Protein AF-A0A812SAY1-F1 (afdb_monomer)

Secondary structure (DSSP, 8-state):
-PPPPHHHHHHHHSEE---EEEEETTEEEEEPPPSSSPPEE--HHHHHHHHHHHHHHPPPPTT------TT-EEEEEETTTTEEEEEE-TTSS--EEEEEE-S-EEE---TT-HHHHHHHHHSPTTPPPSEEE---------S---S---------

Nearest PDB structures (foldseek):
  7t3c-assembly1_E  TM=3.956E-01  e=4.748E+00  Homo sapiens
  1lw2-assembly1_B  TM=2.867E-01  e=3.055E+00  Human immunodeficiency virus 1
  7z2e-assembly1_B  TM=2.197E-01  e=2.693E+00  Human immunodeficiency virus type 1 BH10
  6wph-assembly1_B  TM=2.561E-01  e=5.736E+00  HIV-1 M:B_HXB2R

InterPro domains:
  IPR002938 FAD-binding domain [PF01494] (59-140)
  IPR036188 FAD/NAD(P)-binding domain superfamily [G3DSA:3.50.50.60] (1-150)
  IPR036188 FAD/NAD(P)-binding domain superfamily [SSF51905] (8-120)

Sequence (156 aa):
MEVPPLREEMAAAGVMAEGFTLHLNGVPLSLPPPEGEPVVLLDRGRIVSSLRDRLASMEFAEGTNVRIDFGTKVKSVDVVHRTVTVLRGVGSTHQEEELIEYDLLIGSDGVRSRVREAMNSQLPPGQTAKAAWFACHVGSSFLPTKSGIEVHSLIN

Mean predicted aligned error: 12.01 Å

Foldseek 3Di:
DDDDDLVVVQQVQWDWDQWDWDQDPNDTDTGGDDPDDIDTHGDPVVSVVVVVVCVVPDDDDPPDDDDDQPQKDFPAAALPQQKTWIWHNNVHPDIDIDIDHDPAAEFPPAPPTRLVVNCVPVDDPPDDGSYYYDHPCPDPDDDDDDDDDDDDDDDD

Radius of gyration: 20.82 Å; Cα contacts (8 Å, |Δi|>4): 166; chains: 1; bounding box: 55×46×46 Å

Organism: NCBI:txid1628268

pLDDT: mean 75.02, std 20.8, range [24.88, 96.44]

Structure (mmCIF, N/CA/C/O backbone):
data_AF-A0A812SAY1-F1
#
_entry.id   AF-A0A812SAY1-F1
#
loop_
_atom_site.group_PDB
_atom_site.id
_atom_site.type_symbol
_atom_site.label_atom_id
_atom_site.label_alt_id
_atom_site.label_comp_id
_atom_site.label_asym_id
_atom_site.label_entity_id
_atom_site.label_seq_id
_atom_site.pdbx_PDB_ins_code
_atom_site.Cartn_x
_atom_site.Cartn_y
_atom_site.Cartn_z
_atom_site.occupancy
_atom_site.B_iso_or_equiv
_atom_site.auth_seq_id
_atom_site.auth_comp_id
_atom_site.auth_asym_id
_atom_site.auth_atom_id
_atom_site.pdbx_PDB_model_num
ATOM 1 N N . MET A 1 1 ? -15.187 10.800 -22.582 1.00 42.09 1 MET A N 1
ATOM 2 C CA . MET A 1 1 ? -13.984 10.031 -22.965 1.00 42.09 1 MET A CA 1
ATOM 3 C C . MET A 1 1 ? -13.996 8.772 -22.132 1.00 42.09 1 MET A C 1
ATOM 5 O O . MET A 1 1 ? -14.169 8.882 -20.927 1.00 42.09 1 MET A O 1
ATOM 9 N N . GLU A 1 2 ? -13.916 7.610 -22.766 1.00 48.00 2 GLU A N 1
ATOM 10 C CA . GLU A 1 2 ? -13.878 6.322 -22.071 1.00 48.00 2 GLU A CA 1
ATOM 11 C C . GLU A 1 2 ? -12.510 6.180 -21.390 1.00 48.00 2 GLU A C 1
ATOM 13 O O . GLU A 1 2 ? -11.482 6.421 -22.024 1.00 48.00 2 GLU A O 1
ATOM 18 N N . VAL A 1 3 ? -12.482 5.890 -20.086 1.00 55.56 3 VAL A N 1
ATOM 19 C CA . VAL A 1 3 ? -11.218 5.692 -19.364 1.00 55.56 3 VAL A CA 1
ATOM 20 C C . VAL A 1 3 ? -10.713 4.296 -19.722 1.00 55.56 3 VAL A C 1
ATOM 22 O O . VAL A 1 3 ? -11.409 3.328 -19.398 1.00 55.56 3 VAL A O 1
ATOM 25 N N . PRO A 1 4 ? -9.538 4.150 -20.362 1.00 62.19 4 PRO A N 1
ATOM 26 C CA . PRO A 1 4 ? -9.047 2.838 -20.751 1.00 62.19 4 PRO A CA 1
ATOM 27 C C . PRO A 1 4 ? -8.938 1.904 -19.532 1.00 62.19 4 PRO A C 1
ATOM 29 O O . PRO A 1 4 ? -8.671 2.353 -18.401 1.00 62.19 4 PRO A O 1
ATOM 32 N N . PRO A 1 5 ? -9.160 0.591 -19.712 1.00 75.12 5 PRO A N 1
ATOM 33 C CA . PRO A 1 5 ? -8.905 -0.400 -18.678 1.00 75.12 5 PRO A CA 1
ATOM 34 C C . PRO A 1 5 ? -7.501 -0.221 -18.088 1.00 75.12 5 PRO A C 1
ATOM 36 O O . PRO A 1 5 ? -6.534 -0.007 -18.815 1.00 75.12 5 PRO A O 1
ATOM 39 N N . LEU A 1 6 ? -7.370 -0.330 -16.761 1.00 71.31 6 LEU A N 1
ATOM 40 C CA . LEU A 1 6 ? -6.098 -0.096 -16.059 1.00 71.31 6 LEU A CA 1
ATOM 41 C C . LEU A 1 6 ? -4.948 -0.941 -16.632 1.00 71.31 6 LEU A C 1
ATOM 43 O O . LEU A 1 6 ? -3.816 -0.478 -16.705 1.00 71.31 6 LEU A O 1
ATOM 47 N N . ARG A 1 7 ? -5.241 -2.168 -17.080 1.00 72.69 7 ARG A N 1
ATOM 48 C CA . ARG A 1 7 ? -4.258 -3.051 -17.724 1.00 72.69 7 ARG A CA 1
ATOM 49 C C . ARG A 1 7 ? -3.649 -2.418 -18.978 1.00 72.69 7 ARG A C 1
ATOM 51 O O . ARG A 1 7 ? -2.443 -2.516 -19.166 1.00 72.69 7 ARG A O 1
ATOM 58 N N . GLU A 1 8 ? -4.463 -1.778 -19.811 1.00 77.25 8 GLU A N 1
ATOM 59 C CA . GLU A 1 8 ? -4.027 -1.161 -21.069 1.00 77.25 8 GLU A CA 1
ATOM 60 C C . GLU A 1 8 ? -3.249 0.129 -20.814 1.00 77.25 8 GLU A C 1
ATOM 62 O O . GLU A 1 8 ? -2.197 0.341 -21.409 1.00 77.25 8 GLU A O 1
ATOM 67 N N . GLU A 1 9 ? -3.716 0.945 -19.867 1.00 74.94 9 GLU A N 1
ATOM 68 C CA . GLU A 1 9 ? -3.012 2.149 -19.416 1.00 74.94 9 GLU A CA 1
ATOM 69 C C . GLU A 1 9 ? -1.612 1.805 -18.885 1.00 74.94 9 GLU A C 1
ATOM 71 O O . GLU A 1 9 ? -0.619 2.431 -19.261 1.00 74.94 9 GLU A O 1
ATOM 76 N N . MET A 1 10 ? -1.518 0.769 -18.046 1.00 75.38 10 MET A N 1
ATOM 77 C CA . MET A 1 10 ? -0.242 0.315 -17.501 1.00 75.38 10 MET A CA 1
ATOM 78 C C . MET A 1 10 ? 0.645 -0.287 -18.590 1.00 75.38 10 MET A C 1
ATOM 80 O O . MET A 1 10 ? 1.818 0.064 -18.658 1.00 75.38 10 MET A O 1
ATOM 84 N N . ALA A 1 11 ? 0.108 -1.128 -19.478 1.00 77.44 11 ALA 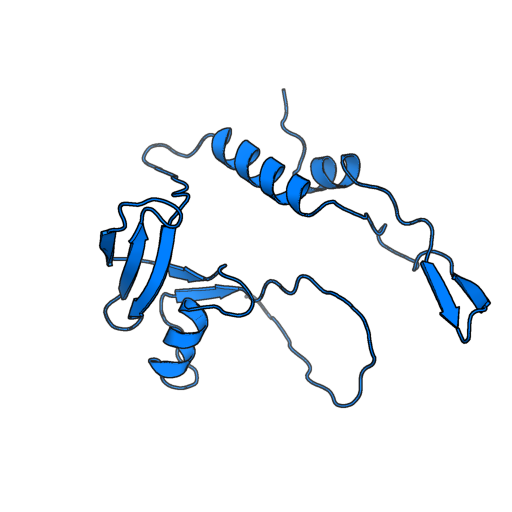A N 1
ATOM 85 C CA . ALA A 1 11 ? 0.877 -1.690 -20.588 1.00 77.44 11 ALA A CA 1
ATOM 86 C C . ALA A 1 11 ? 1.454 -0.597 -21.508 1.00 77.44 11 ALA A C 1
ATOM 88 O O . ALA A 1 11 ? 2.623 -0.672 -21.879 1.00 77.44 11 ALA A O 1
ATOM 89 N N . ALA A 1 12 ? 0.675 0.446 -21.816 1.00 78.75 12 ALA A N 1
ATOM 90 C CA . ALA A 1 12 ? 1.110 1.569 -22.646 1.00 78.75 12 ALA A CA 1
ATOM 91 C C . ALA A 1 12 ? 2.180 2.450 -21.976 1.00 78.75 12 ALA A C 1
ATOM 93 O O . ALA A 1 12 ? 2.999 3.060 -22.661 1.00 78.75 12 ALA A O 1
ATOM 94 N N . ALA A 1 13 ? 2.183 2.533 -20.643 1.00 78.44 13 ALA A N 1
ATOM 95 C CA . ALA A 1 13 ? 3.150 3.329 -19.887 1.00 78.44 13 ALA A CA 1
ATOM 96 C C . ALA A 1 13 ? 4.506 2.626 -19.670 1.00 78.44 13 ALA A C 1
ATOM 98 O O . ALA A 1 13 ? 5.454 3.267 -19.196 1.00 78.44 13 ALA A O 1
ATOM 99 N N . GLY A 1 14 ? 4.583 1.323 -19.957 1.00 83.00 14 GLY A N 1
ATOM 100 C CA . GLY A 1 14 ? 5.757 0.489 -19.723 1.00 83.00 14 GLY A CA 1
ATOM 101 C C . GLY A 1 14 ? 6.654 0.280 -20.935 1.00 83.00 14 GLY A C 1
ATOM 102 O O . GLY A 1 14 ? 6.397 0.764 -22.033 1.00 83.00 14 GLY A O 1
ATOM 103 N N . VAL A 1 15 ? 7.736 -0.464 -20.709 1.00 82.06 15 VAL A N 1
ATOM 104 C CA . VAL A 1 15 ? 8.666 -0.903 -21.755 1.00 82.06 15 VAL A CA 1
ATOM 105 C C . VAL A 1 15 ? 8.542 -2.410 -21.906 1.00 82.06 15 VAL A C 1
ATOM 107 O O . VAL A 1 15 ? 8.684 -3.150 -20.935 1.00 82.06 15 VAL A O 1
ATOM 110 N N . MET A 1 16 ? 8.284 -2.869 -23.124 1.00 82.88 16 MET A N 1
ATOM 111 C CA . MET A 1 16 ? 8.234 -4.294 -23.435 1.00 82.88 16 MET A CA 1
ATOM 112 C C . MET A 1 16 ? 9.614 -4.923 -23.230 1.00 82.88 16 MET A C 1
ATOM 114 O O . MET A 1 16 ? 10.606 -4.445 -23.778 1.00 82.88 16 MET A O 1
ATOM 118 N N . ALA A 1 17 ? 9.690 -5.991 -22.441 1.00 81.75 17 ALA A N 1
ATOM 119 C CA . ALA A 1 17 ? 10.899 -6.791 -22.330 1.00 81.75 17 ALA A CA 1
ATOM 120 C C . ALA A 1 17 ? 10.970 -7.748 -23.525 1.00 81.75 17 ALA A C 1
ATOM 122 O O . ALA A 1 17 ? 10.247 -8.739 -23.596 1.00 81.75 17 ALA A O 1
ATOM 123 N N . GLU A 1 18 ? 11.863 -7.445 -24.461 1.00 80.62 18 GLU A N 1
ATOM 124 C CA . GLU A 1 18 ? 12.080 -8.233 -25.682 1.00 80.62 18 GLU A CA 1
ATOM 125 C C . GLU A 1 18 ? 13.005 -9.442 -25.464 1.00 80.62 18 GLU A C 1
ATOM 127 O O . GLU A 1 18 ? 13.342 -10.149 -26.407 1.00 80.62 18 GLU A O 1
ATOM 132 N N . GLY A 1 19 ? 13.443 -9.681 -24.227 1.00 80.69 19 GLY A N 1
ATOM 133 C CA . GLY A 1 19 ? 14.355 -10.757 -23.866 1.00 80.69 19 GLY A CA 1
ATOM 134 C C . GLY A 1 19 ? 15.035 -10.504 -22.526 1.00 80.69 19 GLY A C 1
ATOM 135 O O . GLY A 1 19 ? 14.802 -9.492 -21.862 1.00 80.69 19 GLY A O 1
ATOM 136 N N . PHE A 1 20 ? 15.895 -11.435 -22.126 1.00 82.12 20 PHE A N 1
ATOM 137 C CA . PHE A 1 20 ? 16.651 -11.368 -20.878 1.00 82.12 20 PHE A CA 1
ATOM 138 C C . PHE A 1 20 ? 18.134 -11.555 -21.167 1.00 82.12 20 PHE A C 1
ATOM 140 O O . PHE A 1 20 ? 18.508 -12.431 -21.939 1.00 82.12 20 PHE A O 1
ATOM 147 N N . THR A 1 21 ? 18.992 -10.783 -20.505 1.00 86.50 21 THR A N 1
ATOM 148 C CA . THR A 1 21 ? 20.440 -11.014 -20.548 1.00 86.50 21 THR A CA 1
ATOM 149 C C . THR A 1 21 ? 20.877 -11.661 -19.245 1.00 86.50 21 THR A C 1
ATOM 151 O O . THR A 1 21 ? 20.808 -11.057 -18.175 1.00 86.50 21 THR A O 1
ATOM 154 N N . LEU A 1 22 ? 21.340 -12.902 -19.337 1.00 85.06 22 LEU A N 1
ATOM 155 C CA . LEU A 1 22 ? 21.920 -13.642 -18.229 1.00 85.06 22 LEU A CA 1
ATOM 156 C C . LEU A 1 22 ? 23.438 -13.425 -18.230 1.00 85.06 22 LEU A C 1
ATOM 158 O O . LEU A 1 22 ? 24.112 -13.756 -19.200 1.00 85.06 22 LEU A O 1
ATOM 162 N N . HIS A 1 23 ? 23.995 -12.893 -17.146 1.00 86.31 23 HIS A N 1
ATOM 163 C CA . HIS A 1 23 ? 25.446 -12.763 -16.997 1.00 86.31 23 HIS A CA 1
ATOM 164 C C . HIS A 1 23 ? 26.007 -13.996 -16.275 1.00 86.31 23 HIS A C 1
ATOM 166 O O . HIS A 1 23 ? 25.846 -14.133 -15.064 1.00 86.31 23 HIS A O 1
ATOM 172 N N . LEU A 1 24 ? 26.678 -14.890 -17.008 1.00 84.62 24 LEU A N 1
ATOM 173 C CA . LEU A 1 24 ? 27.329 -16.088 -16.465 1.00 84.62 24 LEU A CA 1
ATOM 174 C C . LEU A 1 24 ? 28.844 -15.932 -16.539 1.00 84.62 24 LEU A C 1
ATOM 176 O O . LEU A 1 24 ? 29.407 -15.862 -17.626 1.00 84.62 24 LEU A O 1
ATOM 180 N N . ASN A 1 25 ? 29.518 -15.878 -15.386 1.00 87.88 25 ASN A N 1
ATOM 181 C CA . ASN A 1 25 ? 30.978 -15.716 -15.307 1.00 87.88 25 ASN A CA 1
ATOM 182 C C . ASN A 1 25 ? 31.511 -14.531 -16.143 1.00 87.88 25 ASN A C 1
ATOM 184 O O . ASN A 1 25 ? 32.567 -14.6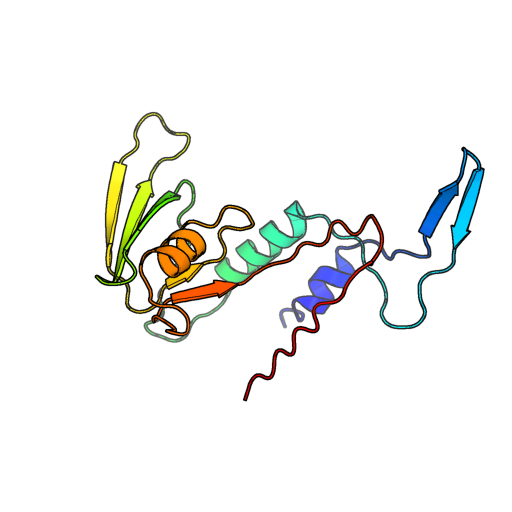20 -16.762 1.00 87.88 25 ASN A O 1
ATOM 188 N N . GLY A 1 26 ? 30.757 -13.427 -16.200 1.00 87.06 26 GLY A N 1
ATOM 189 C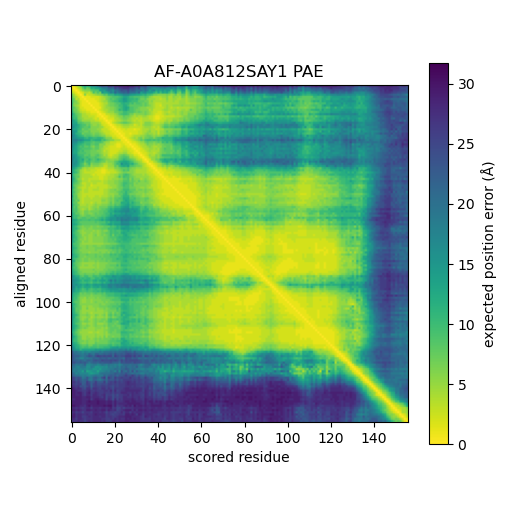 CA . GLY A 1 26 ? 31.107 -12.240 -16.991 1.00 87.06 26 GLY A CA 1
ATOM 190 C C . GLY A 1 26 ? 30.749 -12.318 -18.480 1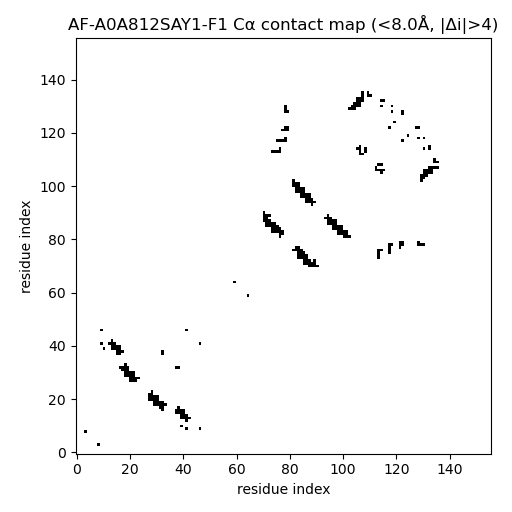.00 87.06 26 GLY A C 1
ATOM 191 O O . GLY A 1 26 ? 30.874 -11.314 -19.175 1.00 87.06 26 GLY A O 1
ATOM 192 N N . VAL A 1 27 ? 30.251 -13.457 -18.968 1.00 87.69 27 VAL A N 1
ATOM 193 C CA . VAL A 1 27 ? 29.776 -13.618 -20.347 1.00 87.69 27 VAL A CA 1
ATOM 194 C C . VAL A 1 27 ? 28.270 -13.332 -20.405 1.00 87.69 27 VAL A C 1
ATOM 196 O O . VAL A 1 27 ? 27.506 -13.990 -19.690 1.00 87.69 27 VAL A O 1
ATOM 199 N N . PRO A 1 28 ? 27.815 -12.361 -21.218 1.00 91.19 28 PRO A N 1
ATOM 200 C CA . PRO A 1 28 ? 26.392 -12.123 -21.425 1.00 91.19 28 PRO A CA 1
ATOM 201 C C . PRO A 1 28 ? 25.804 -13.182 -22.368 1.00 91.19 28 PRO A C 1
ATOM 203 O O . PRO A 1 28 ? 26.295 -13.382 -23.478 1.00 91.19 28 PRO A O 1
ATOM 206 N N . LEU A 1 29 ? 24.732 -13.839 -21.935 1.00 89.19 29 LEU A N 1
ATOM 207 C CA . LEU A 1 29 ? 23.902 -14.730 -22.741 1.00 89.19 29 LEU A CA 1
ATOM 208 C C . LEU A 1 29 ? 22.515 -14.103 -22.892 1.00 89.19 29 LEU A C 1
ATOM 210 O O . LEU A 1 29 ? 21.778 -13.986 -21.913 1.00 89.19 29 LEU A O 1
ATOM 214 N N . SER A 1 30 ? 22.158 -13.706 -24.110 1.00 88.25 30 SER A N 1
ATOM 215 C CA . SER A 1 30 ? 20.824 -13.190 -24.418 1.00 88.25 30 SER A CA 1
ATOM 216 C C . SER A 1 30 ? 19.851 -14.339 -24.663 1.00 88.25 30 SER A C 1
ATOM 218 O O . SER A 1 30 ? 20.110 -15.225 -25.476 1.00 88.25 30 SER A O 1
ATOM 220 N N . LEU A 1 31 ? 18.730 -14.311 -23.955 1.00 83.44 31 LEU A N 1
ATOM 221 C CA . LEU A 1 31 ? 17.624 -15.248 -24.070 1.00 83.44 31 LEU A CA 1
ATOM 222 C C . LEU A 1 31 ? 16.409 -14.517 -24.656 1.00 83.44 31 LEU A C 1
ATOM 224 O O . LEU A 1 31 ? 16.168 -13.363 -24.283 1.00 83.44 31 LEU A O 1
ATOM 228 N N . PRO A 1 32 ? 15.640 -15.166 -25.547 1.00 81.00 32 PRO A N 1
ATOM 229 C CA . PRO A 1 32 ? 14.382 -14.612 -26.033 1.00 81.00 32 PRO A CA 1
ATOM 230 C C . PRO A 1 32 ? 13.388 -14.429 -24.872 1.00 81.00 32 PRO A C 1
ATOM 232 O O . PRO A 1 32 ? 13.575 -15.009 -23.794 1.00 81.00 32 PRO A O 1
ATOM 235 N N . PRO A 1 33 ? 12.328 -13.629 -25.062 1.00 76.31 33 PRO A N 1
ATOM 236 C CA . PRO A 1 33 ? 11.284 -13.526 -24.059 1.00 76.31 33 PRO A CA 1
ATOM 237 C C . PRO A 1 33 ? 10.579 -14.891 -23.943 1.00 76.31 33 PRO A C 1
ATOM 239 O O . PRO A 1 33 ? 10.496 -15.619 -24.937 1.00 76.31 33 PRO A O 1
ATOM 242 N N . PRO A 1 34 ? 10.106 -15.281 -22.746 1.00 72.56 34 PRO A N 1
ATOM 243 C CA . PRO A 1 34 ? 9.359 -16.518 -22.577 1.00 72.56 34 PRO A CA 1
ATOM 244 C C . PRO A 1 34 ? 8.119 -16.501 -23.475 1.00 72.56 34 PRO A C 1
ATOM 246 O O . PRO A 1 34 ? 7.479 -15.463 -23.644 1.00 72.56 34 PRO A O 1
ATOM 249 N N . GLU A 1 35 ? 7.787 -17.654 -24.056 1.00 76.69 35 GLU A N 1
ATOM 250 C CA . GLU A 1 35 ? 6.562 -17.807 -24.840 1.00 76.69 35 GLU A CA 1
ATOM 251 C C . GLU A 1 35 ? 5.335 -17.557 -23.950 1.00 76.69 35 GLU A C 1
ATOM 253 O O . GLU A 1 35 ? 5.252 -18.079 -22.836 1.00 76.69 35 GLU A O 1
ATOM 258 N N . GLY A 1 36 ? 4.375 -16.766 -24.438 1.00 75.25 36 GLY A N 1
ATOM 259 C CA . GLY A 1 36 ? 3.141 -16.458 -23.714 1.00 75.25 36 GLY A CA 1
ATOM 260 C C . GLY A 1 36 ? 2.866 -14.962 -23.604 1.00 75.25 36 GLY A C 1
ATOM 261 O O . GLY A 1 36 ? 2.960 -14.232 -24.591 1.00 75.25 36 GLY A O 1
ATOM 262 N N . GLU A 1 37 ? 2.453 -14.517 -22.414 1.00 68.44 37 GLU A N 1
ATOM 263 C CA . GLU A 1 37 ? 2.088 -13.118 -22.195 1.00 68.44 37 GLU A CA 1
ATOM 264 C C . GLU A 1 37 ? 3.319 -12.194 -22.220 1.00 68.44 37 GLU A C 1
ATOM 266 O O . GLU A 1 37 ? 4.362 -12.523 -21.647 1.00 68.44 37 GLU A O 1
ATOM 271 N N . PRO A 1 38 ? 3.202 -11.010 -22.844 1.00 71.44 38 PRO A N 1
ATOM 272 C CA . PRO A 1 38 ? 4.285 -10.046 -22.890 1.00 71.44 38 PRO A CA 1
ATOM 273 C C . PRO A 1 38 ? 4.695 -9.573 -21.494 1.00 71.44 38 PRO A C 1
ATOM 275 O O . PRO A 1 38 ? 3.866 -9.146 -20.689 1.00 71.44 38 PRO A O 1
ATOM 278 N N . VAL A 1 39 ? 6.002 -9.584 -21.233 1.00 79.38 39 VAL A N 1
ATOM 279 C CA . VAL A 1 39 ? 6.569 -9.023 -20.006 1.00 79.38 39 VAL A CA 1
ATOM 280 C C . VAL A 1 39 ? 6.751 -7.522 -20.199 1.00 79.38 39 VAL A C 1
ATOM 282 O O . VAL A 1 39 ? 7.490 -7.087 -21.079 1.00 79.38 39 VAL A O 1
ATOM 285 N N . VAL A 1 40 ? 6.088 -6.724 -19.364 1.00 82.69 40 VAL A N 1
ATOM 286 C CA . VAL A 1 40 ? 6.194 -5.261 -19.382 1.00 82.69 40 VAL A CA 1
ATOM 287 C C . VAL A 1 40 ? 6.970 -4.799 -18.156 1.00 82.69 40 VAL A C 1
ATOM 289 O O . VAL A 1 40 ? 6.596 -5.083 -17.018 1.00 82.69 40 VAL A O 1
ATOM 292 N N . LEU A 1 41 ? 8.052 -4.062 -18.387 1.00 82.69 41 LEU A N 1
ATOM 293 C CA . LEU A 1 41 ? 8.801 -3.373 -17.348 1.00 82.69 41 LEU A CA 1
ATOM 294 C C . LEU A 1 41 ? 8.098 -2.058 -17.022 1.00 82.69 41 LEU A C 1
ATOM 296 O O . LEU A 1 41 ? 7.913 -1.200 -17.887 1.00 82.69 41 LEU A O 1
ATOM 300 N N . LEU A 1 42 ? 7.719 -1.902 -15.757 1.00 84.19 42 LEU A N 1
ATOM 301 C CA . LEU A 1 42 ? 6.999 -0.735 -15.265 1.00 84.19 42 LEU A CA 1
ATOM 302 C C . LEU A 1 42 ? 7.745 -0.095 -14.103 1.00 84.19 42 LEU A C 1
ATOM 304 O O . LEU A 1 42 ? 8.228 -0.778 -13.199 1.00 84.19 42 LEU A O 1
ATOM 308 N N . ASP A 1 43 ? 7.782 1.235 -14.103 1.00 84.62 43 ASP A N 1
ATOM 309 C CA . ASP A 1 43 ? 8.249 1.984 -12.947 1.00 84.62 43 ASP A CA 1
ATOM 310 C C . ASP A 1 43 ? 7.213 1.917 -11.817 1.00 84.62 43 ASP A C 1
ATOM 312 O O . ASP A 1 43 ? 6.031 2.231 -11.994 1.00 84.62 43 ASP A O 1
ATOM 316 N N . ARG A 1 44 ? 7.669 1.536 -10.621 1.00 83.31 44 ARG A N 1
ATOM 317 C CA . ARG A 1 44 ? 6.800 1.408 -9.447 1.00 83.31 44 ARG A CA 1
ATOM 318 C C . ARG A 1 44 ? 6.181 2.747 -9.050 1.00 83.31 44 ARG A C 1
ATOM 320 O O . ARG A 1 44 ? 5.035 2.767 -8.607 1.00 83.31 44 ARG A O 1
ATOM 327 N N . GLY A 1 45 ? 6.926 3.846 -9.180 1.00 82.31 45 GLY A N 1
ATOM 328 C CA . GLY A 1 45 ? 6.429 5.188 -8.882 1.00 82.31 45 GLY A CA 1
ATOM 329 C C . GLY A 1 45 ? 5.247 5.553 -9.774 1.00 82.31 45 GLY A C 1
ATOM 330 O O . GLY A 1 45 ? 4.209 5.969 -9.262 1.00 82.31 45 GLY A O 1
ATOM 331 N N . ARG A 1 46 ? 5.375 5.294 -11.080 1.00 79.50 46 ARG A N 1
ATOM 332 C CA . ARG A 1 46 ? 4.315 5.505 -12.074 1.00 79.50 46 ARG A CA 1
ATOM 333 C C . ARG A 1 46 ? 3.064 4.679 -11.803 1.00 79.50 46 ARG A C 1
ATOM 335 O O . ARG A 1 46 ? 1.973 5.239 -11.823 1.00 79.50 46 ARG A O 1
ATOM 342 N N . ILE A 1 47 ? 3.204 3.385 -11.494 1.00 82.38 47 ILE A N 1
ATOM 343 C CA . ILE A 1 47 ? 2.044 2.541 -11.147 1.00 82.38 47 ILE A CA 1
ATOM 344 C C . ILE A 1 47 ? 1.283 3.156 -9.966 1.00 82.38 47 ILE A C 1
ATOM 346 O O . ILE A 1 47 ? 0.064 3.302 -10.008 1.00 82.38 47 ILE A O 1
ATOM 350 N N . VAL A 1 48 ? 2.004 3.545 -8.911 1.00 84.00 48 VAL A N 1
ATOM 351 C CA . VAL A 1 48 ? 1.391 4.103 -7.700 1.00 84.00 48 VAL A CA 1
ATOM 352 C C . VAL A 1 48 ? 0.720 5.450 -7.978 1.00 84.00 48 VAL A C 1
ATOM 354 O O . VAL A 1 48 ? -0.390 5.671 -7.494 1.00 84.00 48 V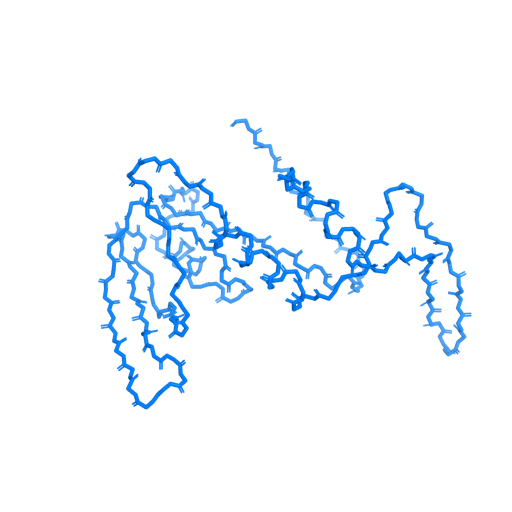AL A O 1
ATOM 357 N N . SER A 1 49 ? 1.347 6.340 -8.755 1.00 81.88 49 SER A N 1
ATOM 358 C CA . SER A 1 49 ? 0.731 7.623 -9.111 1.00 81.88 49 SER A CA 1
ATOM 359 C C . SER A 1 49 ? -0.518 7.440 -9.969 1.00 81.88 49 SER A C 1
ATOM 361 O O . SER A 1 49 ? -1.541 8.030 -9.642 1.00 81.88 49 SER A O 1
ATOM 363 N N . SER A 1 50 ? -0.483 6.572 -10.986 1.00 81.88 50 SER A N 1
ATOM 364 C CA . SER A 1 50 ? -1.651 6.311 -11.839 1.00 81.88 50 SER A CA 1
ATOM 365 C C . SER A 1 50 ? -2.816 5.721 -11.049 1.00 81.88 50 SER A C 1
ATOM 367 O O . SER A 1 50 ? -3.947 6.178 -11.184 1.00 81.88 50 SER A O 1
ATOM 369 N N . LEU A 1 51 ? -2.554 4.758 -10.159 1.00 83.31 51 LEU A N 1
ATOM 370 C CA . LEU A 1 51 ? -3.586 4.199 -9.280 1.00 83.31 51 LEU A CA 1
ATOM 371 C C . LEU A 1 51 ? -4.216 5.264 -8.373 1.00 83.31 51 LEU A C 1
ATOM 373 O O . LEU A 1 51 ? -5.434 5.286 -8.201 1.00 83.31 51 LEU A O 1
ATOM 377 N N . ARG A 1 52 ? -3.397 6.157 -7.805 1.00 83.25 52 ARG A N 1
ATOM 378 C CA . ARG A 1 52 ? -3.873 7.267 -6.971 1.00 83.25 52 ARG A CA 1
ATOM 379 C C . ARG A 1 52 ? -4.741 8.234 -7.773 1.00 83.25 52 ARG A C 1
ATOM 381 O O . ARG A 1 52 ? -5.820 8.597 -7.314 1.00 83.25 52 ARG A O 1
ATOM 388 N N . ASP A 1 53 ? -4.272 8.651 -8.943 1.00 83.25 53 ASP A N 1
ATOM 389 C CA . ASP A 1 53 ? -4.958 9.639 -9.780 1.00 83.25 53 ASP A CA 1
ATOM 390 C C . ASP A 1 53 ? -6.277 9.066 -10.325 1.00 83.25 53 ASP A C 1
ATOM 392 O O . ASP A 1 53 ? -7.294 9.761 -10.396 1.00 83.25 53 ASP A O 1
ATOM 396 N N . ARG A 1 54 ? -6.304 7.758 -10.603 1.00 81.62 54 ARG A N 1
ATOM 397 C CA . ARG A 1 54 ? -7.529 7.035 -10.939 1.00 81.62 54 ARG A CA 1
ATOM 398 C C . ARG A 1 54 ? -8.507 7.000 -9.771 1.00 81.62 54 ARG A C 1
ATOM 400 O O . ARG A 1 54 ? -9.665 7.339 -9.966 1.00 81.62 54 ARG A O 1
ATOM 407 N N . LEU A 1 55 ? -8.060 6.680 -8.554 1.00 83.56 55 LEU A N 1
ATOM 408 C CA . LEU A 1 55 ? -8.949 6.709 -7.385 1.00 83.56 55 LEU A CA 1
ATOM 409 C C . LEU A 1 55 ? -9.536 8.108 -7.146 1.00 83.56 55 LEU A C 1
ATOM 411 O O . LEU A 1 55 ? -10.704 8.228 -6.798 1.00 83.56 55 LEU A O 1
ATOM 415 N N . ALA A 1 56 ? -8.742 9.159 -7.366 1.00 81.44 56 ALA A N 1
ATOM 416 C CA . ALA A 1 56 ? -9.186 10.543 -7.218 1.00 81.44 56 ALA A CA 1
ATOM 417 C C . ALA A 1 56 ? -10.193 10.991 -8.295 1.00 81.44 56 ALA A C 1
ATOM 419 O O . ALA A 1 56 ? -10.928 11.948 -8.070 1.00 81.44 56 ALA A O 1
ATOM 420 N N . SER A 1 57 ? -10.218 10.327 -9.453 1.00 80.88 57 SER A N 1
ATOM 421 C CA . SER A 1 57 ? -11.111 10.645 -10.579 1.00 80.88 57 SER A CA 1
ATOM 422 C C . SER A 1 57 ? -12.297 9.688 -10.717 1.00 80.88 57 SER A C 1
ATOM 424 O O . SER A 1 57 ? -13.135 9.884 -11.595 1.00 80.88 57 SER A O 1
ATOM 426 N N . MET A 1 58 ? -12.388 8.661 -9.869 1.00 82.31 58 MET A N 1
ATOM 427 C CA . MET A 1 58 ? -13.503 7.720 -9.881 1.00 82.31 58 MET A CA 1
ATOM 428 C C . MET A 1 58 ? -14.779 8.360 -9.331 1.00 82.31 58 MET A C 1
ATOM 430 O O . MET A 1 58 ? -14.780 8.974 -8.266 1.00 82.31 58 MET A O 1
ATOM 434 N N . GLU A 1 59 ? -15.885 8.143 -10.039 1.00 84.31 59 GLU A N 1
ATOM 435 C CA . GLU A 1 59 ? -17.220 8.396 -9.509 1.00 84.31 59 GLU A CA 1
ATOM 436 C C . GLU A 1 59 ? -17.629 7.224 -8.614 1.00 84.31 59 GLU A C 1
ATOM 438 O O . GLU A 1 59 ? -17.625 6.063 -9.034 1.00 84.31 59 GLU A O 1
ATOM 443 N N . PHE A 1 60 ? -17.957 7.526 -7.361 1.00 82.81 60 PHE A N 1
ATOM 444 C CA . PHE A 1 60 ? -18.439 6.538 -6.405 1.00 82.81 60 PHE A CA 1
ATOM 445 C C . PHE A 1 60 ? -19.964 6.590 -6.305 1.00 82.81 60 PHE A C 1
ATOM 447 O O . PHE A 1 60 ? -20.582 7.625 -6.553 1.00 82.81 60 PHE A O 1
ATOM 454 N N . ALA A 1 61 ? -20.573 5.465 -5.923 1.00 87.50 61 ALA A N 1
ATOM 455 C CA . ALA A 1 61 ? -22.008 5.405 -5.671 1.00 87.50 61 ALA A CA 1
ATOM 456 C C . ALA A 1 61 ? -22.422 6.411 -4.583 1.00 87.50 61 ALA A C 1
ATOM 458 O O . ALA A 1 61 ? -21.652 6.692 -3.660 1.00 87.50 61 ALA A O 1
ATOM 459 N N . GLU A 1 62 ? -23.650 6.923 -4.667 1.00 88.25 62 GLU A N 1
ATOM 460 C CA . GLU A 1 62 ? -24.179 7.882 -3.694 1.00 88.25 62 GLU A CA 1
ATOM 461 C C . GLU A 1 62 ? -24.033 7.357 -2.253 1.00 88.25 62 GLU A C 1
ATOM 463 O O . GLU A 1 62 ? -24.278 6.185 -1.968 1.00 88.25 62 GLU A O 1
ATOM 468 N N . GLY A 1 63 ? -23.568 8.221 -1.346 1.00 85.94 63 GLY A N 1
ATOM 469 C CA . GLY A 1 63 ? -23.272 7.860 0.045 1.00 85.94 63 GLY A CA 1
ATOM 470 C C . GLY A 1 63 ? -21.907 7.194 0.273 1.00 85.94 63 GLY A C 1
ATOM 471 O O . GLY A 1 63 ? -21.534 6.961 1.422 1.00 85.94 63 GLY A O 1
ATOM 472 N N . THR A 1 64 ? -21.128 6.929 -0.778 1.00 83.31 64 THR A N 1
ATOM 473 C CA . THR A 1 64 ? -19.770 6.381 -0.656 1.00 83.31 64 THR A CA 1
ATOM 474 C C . THR A 1 64 ? -18.753 7.506 -0.473 1.00 83.31 64 THR A C 1
ATOM 476 O O . THR A 1 64 ? -18.608 8.368 -1.336 1.00 83.31 64 THR A O 1
ATOM 479 N N . ASN A 1 65 ? -18.010 7.479 0.634 1.00 82.44 65 ASN A N 1
ATOM 480 C CA . ASN A 1 65 ? -16.910 8.406 0.888 1.00 82.44 65 ASN A CA 1
ATOM 481 C C . ASN A 1 65 ? -15.577 7.649 0.898 1.00 82.44 65 ASN A C 1
ATOM 483 O O . ASN A 1 65 ? -15.348 6.802 1.762 1.00 82.44 65 ASN A O 1
ATOM 487 N N . VAL A 1 66 ? -14.703 7.959 -0.059 1.00 83.44 66 VAL A N 1
ATOM 488 C CA . VAL A 1 66 ? -13.364 7.374 -0.165 1.00 83.44 66 VAL A CA 1
ATOM 489 C C . VAL A 1 66 ? -12.328 8.459 0.081 1.00 83.44 66 VAL A C 1
ATOM 491 O O . VAL A 1 66 ? -12.312 9.488 -0.590 1.00 83.44 66 VAL A O 1
ATOM 494 N N . ARG A 1 67 ? -11.428 8.208 1.035 1.00 83.12 67 ARG A N 1
ATOM 495 C CA . ARG A 1 67 ? -10.344 9.121 1.403 1.00 83.12 67 ARG A CA 1
ATOM 496 C C . ARG A 1 67 ? -9.018 8.375 1.461 1.00 83.12 67 ARG A C 1
ATOM 498 O O . ARG A 1 67 ? -8.956 7.252 1.955 1.00 83.12 67 ARG A O 1
ATOM 505 N N . ILE A 1 68 ? -7.951 9.028 1.002 1.00 83.88 68 ILE A N 1
ATOM 506 C CA . ILE A 1 68 ? -6.572 8.588 1.235 1.00 83.88 68 ILE A CA 1
ATOM 507 C C . ILE A 1 68 ? -5.926 9.541 2.240 1.00 83.88 68 ILE A C 1
ATOM 509 O O . ILE A 1 68 ? -5.761 10.726 1.955 1.00 83.88 68 ILE A O 1
ATOM 513 N N . ASP A 1 69 ? -5.503 9.004 3.383 1.00 86.00 69 ASP A N 1
ATOM 514 C CA . ASP A 1 69 ? -4.771 9.755 4.402 1.00 86.00 69 ASP A CA 1
ATOM 515 C C . ASP A 1 69 ? -3.262 9.522 4.283 1.00 86.00 69 ASP A C 1
ATOM 517 O O . ASP A 1 69 ? -2.716 8.530 4.772 1.00 86.00 69 ASP A O 1
ATOM 521 N N . PHE A 1 70 ? -2.559 10.462 3.652 1.00 86.88 70 PHE A N 1
ATOM 522 C CA . PHE A 1 70 ? -1.095 10.446 3.614 1.00 86.88 70 PHE A CA 1
ATOM 523 C C . PHE A 1 70 ? -0.487 10.827 4.971 1.00 86.88 70 PHE A C 1
ATOM 525 O O . PHE A 1 70 ? -1.140 11.423 5.825 1.00 86.88 70 PHE A O 1
ATOM 532 N N . GLY A 1 71 ? 0.781 10.459 5.189 1.00 88.06 71 GLY A N 1
ATOM 533 C CA . GLY A 1 71 ? 1.477 10.749 6.450 1.00 88.06 71 GLY A CA 1
ATOM 534 C C . GLY A 1 71 ? 0.893 10.010 7.659 1.00 88.06 71 GLY A C 1
ATOM 535 O O . GLY A 1 71 ? 1.117 10.423 8.794 1.00 88.06 71 GLY A O 1
ATOM 536 N N . THR A 1 72 ? 0.144 8.932 7.422 1.00 89.50 72 THR A N 1
ATOM 537 C CA . THR A 1 72 ? -0.470 8.105 8.462 1.00 89.50 72 THR A CA 1
ATOM 538 C C . THR A 1 72 ? 0.234 6.755 8.523 1.00 89.50 72 THR A C 1
ATOM 540 O O . THR A 1 72 ? 0.463 6.116 7.495 1.00 89.50 72 THR A O 1
ATOM 543 N N . LYS A 1 73 ? 0.596 6.305 9.725 1.00 92.00 73 LYS A N 1
ATOM 544 C CA . LYS A 1 73 ? 1.257 5.015 9.950 1.00 92.00 73 LYS A CA 1
ATOM 545 C C . LYS A 1 73 ? 0.488 4.189 10.964 1.00 92.00 73 LYS A C 1
ATOM 547 O O . LYS A 1 73 ? 0.221 4.655 12.063 1.00 92.00 73 LYS A O 1
ATOM 552 N N . VAL A 1 74 ? 0.210 2.933 10.629 1.00 92.94 74 VAL A N 1
ATOM 553 C CA . VAL A 1 74 ? -0.360 1.973 11.582 1.00 92.94 74 VAL A CA 1
ATOM 554 C C . VAL A 1 74 ? 0.676 1.664 12.665 1.00 92.94 74 VAL A C 1
ATOM 556 O O . VAL A 1 74 ? 1.776 1.183 12.370 1.00 92.94 74 VAL A O 1
ATOM 559 N N . LYS A 1 75 ? 0.332 1.964 13.919 1.00 93.62 75 LYS A N 1
ATOM 560 C CA . LYS A 1 75 ? 1.168 1.708 15.096 1.00 93.62 75 LYS A CA 1
ATOM 561 C C . LYS A 1 75 ? 0.873 0.328 15.680 1.00 93.62 75 LYS A C 1
ATOM 563 O O . LYS A 1 75 ? 1.802 -0.450 15.886 1.00 93.62 75 LYS A O 1
ATOM 568 N N . SER A 1 76 ? -0.405 0.025 15.889 1.00 94.75 76 SER A N 1
ATOM 569 C CA . SER A 1 76 ? -0.891 -1.244 16.436 1.00 94.75 76 SER A CA 1
ATOM 570 C C . SER A 1 76 ? -2.281 -1.569 15.904 1.00 94.75 76 SER A C 1
ATOM 572 O O . SER A 1 76 ? -3.028 -0.677 15.507 1.00 94.75 76 SER A O 1
ATOM 574 N N . VAL A 1 77 ? -2.612 -2.857 15.896 1.00 95.25 77 VAL A N 1
ATOM 575 C CA . VAL A 1 77 ? -3.914 -3.376 15.473 1.00 95.25 77 VAL A CA 1
ATOM 576 C C . VAL A 1 77 ? -4.424 -4.312 16.558 1.00 95.25 77 VAL A C 1
ATOM 578 O O . VAL A 1 77 ? -3.693 -5.196 17.007 1.00 95.25 77 VAL A O 1
ATOM 581 N N . ASP A 1 78 ? -5.678 -4.123 16.945 1.00 94.38 78 ASP A N 1
ATOM 582 C CA . ASP A 1 78 ? -6.439 -5.045 17.773 1.00 94.38 78 ASP A CA 1
ATOM 583 C C . ASP A 1 78 ? -7.540 -5.660 16.904 1.00 94.38 78 ASP A C 1
ATOM 585 O O . ASP A 1 78 ? -8.506 -4.998 16.509 1.00 94.38 78 ASP A O 1
ATOM 589 N N . VAL A 1 79 ? -7.357 -6.926 16.528 1.00 90.31 79 VAL A N 1
ATOM 590 C CA . VAL A 1 79 ? -8.324 -7.636 15.675 1.00 90.31 79 VAL A CA 1
ATOM 591 C C . VAL A 1 79 ? -9.512 -8.180 16.458 1.00 90.31 79 VAL A C 1
ATOM 593 O O . VAL A 1 79 ? -10.557 -8.450 15.866 1.00 90.31 79 VAL A O 1
ATOM 596 N N . VAL A 1 80 ? -9.375 -8.309 17.779 1.00 89.69 80 VAL A N 1
ATOM 597 C CA . VAL A 1 80 ? -10.421 -8.824 18.667 1.00 89.69 80 VAL A CA 1
ATOM 598 C C . VAL A 1 80 ? -11.448 -7.731 18.944 1.00 89.69 80 VAL A C 1
ATOM 600 O O . VAL A 1 80 ? -12.644 -7.946 18.748 1.00 89.69 80 VAL A O 1
ATOM 603 N N . HIS A 1 81 ? -10.981 -6.540 19.323 1.00 92.12 81 HIS A N 1
ATOM 604 C CA . HIS A 1 81 ? -11.824 -5.376 19.611 1.00 92.12 81 HIS A CA 1
ATOM 605 C C . HIS A 1 81 ? -12.100 -4.505 18.380 1.00 92.12 81 HIS A C 1
ATOM 607 O O . HIS A 1 81 ? -12.852 -3.542 18.472 1.00 92.12 81 HIS A O 1
ATOM 613 N N . ARG A 1 82 ? -11.525 -4.857 17.223 1.00 92.81 82 ARG A N 1
ATOM 614 C CA . ARG A 1 82 ? -11.682 -4.160 15.936 1.00 92.81 82 ARG A CA 1
ATOM 615 C C . ARG A 1 82 ? -11.282 -2.691 15.974 1.00 92.81 82 ARG A C 1
ATOM 617 O O . ARG A 1 82 ? -12.001 -1.811 15.498 1.00 92.81 82 ARG A O 1
ATOM 624 N N . THR A 1 83 ? -10.096 -2.441 16.509 1.00 95.81 83 THR A N 1
ATOM 625 C CA . THR A 1 83 ? -9.523 -1.100 16.554 1.00 95.81 83 THR A CA 1
ATOM 626 C C . THR A 1 83 ? -8.129 -1.069 15.943 1.00 95.81 83 THR A C 1
ATOM 628 O O . THR A 1 83 ? -7.375 -2.046 15.962 1.00 95.81 83 THR A O 1
ATOM 631 N N . VAL A 1 84 ? -7.782 0.059 15.334 1.00 95.50 84 VAL A N 1
ATOM 632 C CA . VAL A 1 84 ? -6.444 0.334 14.817 1.00 95.50 84 VAL A CA 1
ATOM 633 C C . VAL A 1 84 ? -5.950 1.639 15.412 1.00 95.50 84 VAL A C 1
ATOM 635 O O . VAL A 1 84 ? -6.636 2.655 15.376 1.00 95.50 84 VAL A O 1
ATOM 638 N N . THR A 1 85 ? -4.743 1.614 15.965 1.00 96.44 85 THR A N 1
ATOM 639 C CA . THR A 1 85 ? -4.063 2.833 16.397 1.00 96.44 85 THR A CA 1
ATOM 640 C C . THR A 1 85 ? -3.182 3.311 15.261 1.00 96.44 85 THR A C 1
ATOM 642 O O . THR A 1 85 ? -2.286 2.589 14.803 1.00 96.44 85 THR A O 1
ATOM 645 N N . VAL A 1 86 ? -3.414 4.538 14.818 1.00 95.12 86 VAL A N 1
ATOM 646 C CA . VAL A 1 86 ? -2.622 5.190 13.783 1.00 95.12 86 VAL A CA 1
ATOM 647 C C . VAL A 1 86 ? -1.866 6.375 14.360 1.00 95.12 86 VAL A C 1
ATOM 649 O O . VAL A 1 86 ? -2.314 7.032 15.290 1.00 95.12 86 VAL A O 1
ATOM 652 N N . LEU A 1 87 ? -0.701 6.639 13.788 1.00 93.69 87 LEU A N 1
ATOM 653 C CA . LEU A 1 87 ? 0.093 7.831 14.027 1.00 93.69 87 LEU A CA 1
ATOM 654 C C . LEU A 1 87 ? -0.056 8.737 12.807 1.00 93.69 87 LEU A C 1
ATOM 656 O O . LEU A 1 87 ? 0.359 8.350 11.710 1.00 93.69 87 LEU A O 1
ATOM 660 N N . ARG A 1 88 ? -0.656 9.912 12.983 1.00 91.75 88 ARG A N 1
ATOM 661 C CA . ARG A 1 88 ? -0.781 10.940 11.942 1.00 91.75 88 ARG A CA 1
ATOM 662 C C . ARG A 1 88 ? 0.392 11.912 11.993 1.00 91.75 88 ARG A C 1
ATOM 664 O O . ARG A 1 88 ? 1.037 12.062 13.026 1.00 91.75 88 ARG A O 1
ATOM 671 N N . GLY A 1 89 ? 0.666 12.575 10.870 1.00 87.06 89 GLY A N 1
ATOM 672 C CA . GLY A 1 89 ? 1.753 13.554 10.774 1.00 87.06 89 GLY A CA 1
ATOM 673 C C . GLY A 1 89 ? 3.144 12.918 10.722 1.00 87.06 89 GLY A C 1
ATOM 674 O O . GLY A 1 89 ? 4.135 13.506 11.152 1.00 87.06 89 GLY A O 1
ATOM 675 N N . VAL A 1 90 ? 3.267 11.686 10.226 1.00 83.38 90 VAL A N 1
ATOM 676 C CA . VAL A 1 90 ? 4.583 11.058 10.071 1.00 83.38 90 VAL A CA 1
ATOM 677 C C . VAL A 1 90 ? 5.412 11.868 9.078 1.00 83.38 90 VAL A C 1
ATOM 679 O O . VAL A 1 90 ? 5.051 11.995 7.910 1.00 83.38 90 VAL A O 1
ATOM 682 N N . GLY A 1 91 ? 6.534 12.407 9.558 1.00 79.81 91 GLY A N 1
ATOM 683 C CA . GLY A 1 91 ? 7.381 13.335 8.803 1.00 79.81 91 GLY A CA 1
ATOM 684 C C . GLY A 1 91 ? 7.144 14.816 9.121 1.00 79.81 91 GLY A C 1
ATOM 685 O O . GLY A 1 91 ? 7.901 15.648 8.630 1.00 79.81 91 GLY A O 1
ATOM 686 N N . SER A 1 92 ? 6.162 15.154 9.966 1.00 83.50 92 SER A N 1
ATOM 687 C CA . SER A 1 92 ? 5.999 16.490 10.553 1.00 83.50 92 SER A CA 1
ATOM 688 C C . SER A 1 92 ? 6.478 16.558 12.007 1.00 83.50 92 SER A C 1
ATOM 690 O O . SER A 1 92 ? 6.699 15.539 12.666 1.00 83.50 92 SER A O 1
ATOM 692 N N . THR A 1 93 ? 6.644 17.789 12.504 1.00 85.50 93 THR A N 1
ATOM 693 C CA . THR A 1 93 ? 7.014 18.107 13.896 1.00 85.50 93 THR A CA 1
ATOM 694 C C . THR A 1 93 ? 5.904 17.803 14.897 1.00 85.50 93 T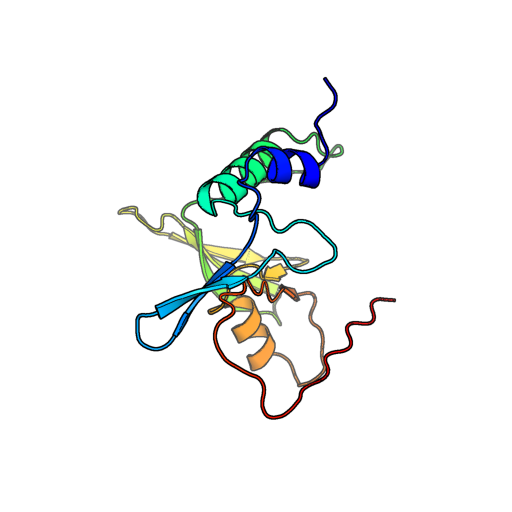HR A C 1
ATOM 696 O O . THR A 1 93 ? 6.184 17.592 16.073 1.00 85.50 93 THR A O 1
ATOM 699 N N . HIS A 1 94 ? 4.654 17.759 14.436 1.00 85.69 94 HIS A N 1
ATOM 700 C CA . HIS A 1 94 ? 3.497 17.366 15.229 1.00 85.69 94 HIS A CA 1
ATOM 701 C C . HIS A 1 94 ? 3.019 15.999 14.756 1.00 85.69 94 HIS A C 1
ATOM 703 O O . HIS A 1 94 ? 2.708 15.829 13.576 1.00 85.69 94 HIS A O 1
ATOM 709 N N . GLN A 1 95 ? 3.012 15.037 15.675 1.00 90.12 95 GLN A N 1
ATOM 710 C CA . GLN A 1 95 ? 2.492 13.695 15.459 1.00 90.12 95 GLN A CA 1
ATOM 711 C C . GLN A 1 95 ? 1.446 13.407 16.523 1.00 90.12 95 GLN A C 1
ATOM 713 O O . GLN A 1 95 ? 1.653 13.717 17.695 1.00 90.12 95 GLN A O 1
ATOM 718 N N . GLU A 1 96 ? 0.334 12.826 16.097 1.00 94.00 96 GLU A N 1
ATOM 719 C CA . GLU A 1 96 ? -0.807 12.538 16.958 1.00 94.00 96 GLU A CA 1
ATOM 720 C C . GLU A 1 96 ? -1.206 11.076 16.800 1.00 94.00 96 GLU A C 1
ATOM 722 O O . GLU A 1 96 ? -1.207 10.537 15.688 1.00 94.00 96 GLU A O 1
ATOM 727 N N . GLU A 1 97 ? -1.509 10.432 17.923 1.00 95.50 97 GLU A N 1
ATOM 728 C CA . GLU A 1 97 ? -2.036 9.075 17.939 1.00 95.50 97 GLU A CA 1
ATOM 729 C C . GLU A 1 97 ? -3.554 9.111 17.993 1.00 95.50 97 GLU A C 1
ATOM 731 O O . GLU A 1 97 ? -4.142 9.765 18.848 1.00 95.50 97 GLU A O 1
ATOM 736 N N . GLU A 1 98 ? -4.175 8.364 17.092 1.00 94.38 98 GLU A N 1
ATOM 737 C CA . GLU A 1 98 ? -5.622 8.242 17.000 1.00 94.38 98 GLU A CA 1
ATOM 738 C C . GLU A 1 98 ? -6.004 6.762 17.018 1.00 94.38 98 GLU A C 1
ATOM 740 O O . GLU A 1 98 ? -5.364 5.930 16.366 1.00 94.38 98 GLU A O 1
ATOM 745 N N . LEU A 1 99 ? -7.057 6.435 17.766 1.00 95.75 99 LEU A N 1
ATOM 746 C CA . LEU A 1 99 ? -7.679 5.118 17.762 1.00 95.75 99 LEU A CA 1
ATOM 747 C C . LEU A 1 99 ? -8.904 5.145 16.847 1.00 95.75 99 LEU A C 1
ATOM 749 O O . LEU A 1 99 ? -9.793 5.971 17.031 1.00 95.75 99 LEU A O 1
ATOM 753 N N . ILE A 1 100 ? -8.952 4.230 15.884 1.00 93.38 100 ILE A N 1
ATOM 754 C CA . ILE A 1 100 ? -10.017 4.140 14.885 1.00 93.38 100 ILE A CA 1
ATOM 755 C C . ILE A 1 100 ? -10.684 2.771 15.002 1.00 93.38 100 ILE A C 1
ATOM 757 O O . ILE A 1 100 ? -10.008 1.743 14.944 1.00 93.38 100 ILE A O 1
ATOM 761 N N . GLU A 1 101 ? -12.006 2.754 15.145 1.00 94.38 101 GLU A N 1
ATOM 762 C CA . GLU A 1 101 ? -12.815 1.534 15.072 1.00 94.38 101 GLU A CA 1
ATOM 763 C C . GLU A 1 101 ? -13.095 1.160 13.611 1.00 94.38 101 GLU A C 1
ATOM 765 O O . GLU A 1 101 ? -13.206 2.032 12.747 1.00 94.38 101 GLU A O 1
ATOM 770 N N . TYR A 1 102 ? -13.204 -0.137 13.317 1.00 90.06 102 TYR A N 1
ATOM 771 C CA . TYR A 1 102 ? -13.484 -0.608 11.961 1.00 90.06 102 TYR A CA 1
ATOM 772 C C . TYR A 1 102 ? -14.451 -1.794 11.917 1.00 90.06 102 TYR A C 1
ATOM 774 O O . TYR A 1 102 ? -14.454 -2.674 12.777 1.00 90.06 102 TYR A O 1
ATOM 782 N N . ASP A 1 103 ? -15.216 -1.881 10.830 1.00 88.94 103 ASP A N 1
ATOM 783 C CA . ASP A 1 103 ? -16.017 -3.070 10.513 1.00 88.94 103 ASP A CA 1
ATOM 784 C C . ASP A 1 103 ? -15.226 -4.116 9.722 1.00 88.94 103 ASP A C 1
ATOM 786 O O . ASP A 1 103 ? -15.418 -5.324 9.903 1.00 88.94 103 ASP A O 1
ATOM 790 N N . LEU A 1 104 ? -14.333 -3.638 8.852 1.00 88.06 104 LEU A N 1
ATOM 791 C CA . LEU A 1 104 ? -13.449 -4.4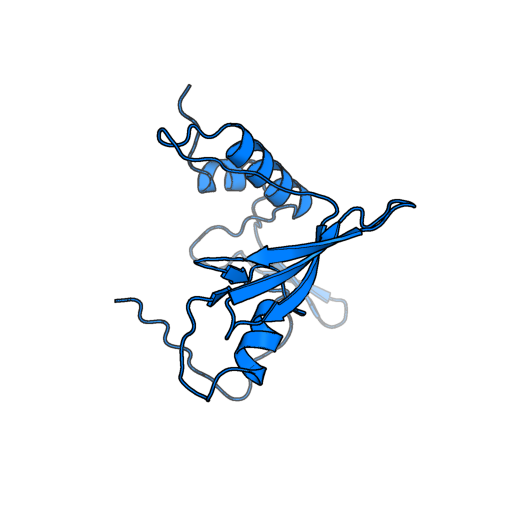28 8.005 1.00 88.06 104 LEU A CA 1
ATOM 792 C C . LEU A 1 104 ? -12.086 -3.739 7.901 1.00 88.06 104 LEU A C 1
ATOM 794 O O . LEU A 1 104 ? -12.008 -2.570 7.526 1.00 88.06 104 LEU A O 1
ATOM 798 N N . LEU A 1 105 ? -11.015 -4.485 8.175 1.00 89.31 105 LEU A N 1
ATOM 799 C CA . LEU A 1 105 ? -9.639 -4.014 8.007 1.00 89.31 105 LEU A CA 1
ATOM 800 C C . LEU A 1 105 ? -8.929 -4.805 6.905 1.00 89.31 105 LEU A C 1
ATOM 802 O O . LEU A 1 105 ? -8.817 -6.028 6.978 1.00 89.31 105 LEU A O 1
ATOM 806 N N . ILE A 1 106 ? -8.413 -4.103 5.896 1.00 88.69 106 ILE A N 1
ATOM 807 C CA . ILE A 1 106 ? -7.628 -4.707 4.813 1.00 88.69 106 ILE A CA 1
ATOM 808 C C . ILE A 1 106 ? -6.158 -4.308 4.970 1.00 88.69 106 ILE A C 1
ATOM 810 O O . ILE A 1 106 ? -5.791 -3.142 4.831 1.00 88.69 106 ILE A O 1
ATOM 814 N N . GLY A 1 107 ? -5.306 -5.290 5.261 1.00 88.25 107 GLY A N 1
ATOM 815 C CA . GLY A 1 107 ? -3.861 -5.134 5.374 1.00 88.25 107 GLY A CA 1
ATOM 816 C C . GLY A 1 107 ? -3.165 -5.204 4.018 1.00 88.25 107 GLY A C 1
ATOM 817 O O . GLY A 1 107 ? -2.974 -6.294 3.477 1.00 88.25 107 GLY A O 1
ATOM 818 N N . SER A 1 108 ? -2.724 -4.044 3.528 1.00 89.50 108 SER A N 1
ATOM 819 C CA . SER A 1 108 ? -1.894 -3.880 2.319 1.00 89.50 108 SER A CA 1
ATOM 820 C C . SER A 1 108 ? -0.582 -3.131 2.618 1.00 89.50 108 SER A C 1
ATOM 822 O O . SER A 1 108 ? -0.050 -2.404 1.786 1.00 89.50 108 SER A O 1
ATOM 824 N N . ASP A 1 109 ? -0.047 -3.304 3.829 1.00 85.69 109 ASP A N 1
ATOM 825 C CA . ASP A 1 109 ? 1.119 -2.605 4.396 1.00 85.69 109 ASP A CA 1
ATOM 826 C C . ASP A 1 109 ? 2.464 -3.340 4.183 1.00 85.69 109 ASP A C 1
ATOM 828 O O . ASP A 1 109 ? 3.497 -2.995 4.762 1.00 85.69 109 ASP A O 1
ATOM 832 N N . GLY A 1 110 ? 2.478 -4.328 3.283 1.00 84.88 110 GLY A N 1
ATOM 833 C CA . GLY A 1 110 ? 3.690 -4.942 2.738 1.00 84.88 110 GLY A CA 1
ATOM 834 C C . GLY A 1 110 ? 4.334 -6.023 3.613 1.00 84.88 110 GLY A C 1
ATOM 835 O O . GLY A 1 110 ? 3.701 -6.679 4.442 1.00 84.88 110 GLY A O 1
ATOM 836 N N . VAL A 1 111 ? 5.633 -6.261 3.392 1.00 84.75 111 VAL A N 1
ATOM 837 C CA . VAL A 1 111 ? 6.358 -7.400 3.989 1.00 84.75 111 VAL A CA 1
ATOM 838 C C . VAL A 1 111 ? 6.393 -7.330 5.516 1.00 84.75 111 VAL A C 1
ATOM 840 O O . VAL A 1 111 ? 6.346 -8.369 6.162 1.00 84.75 111 VAL A O 1
ATOM 843 N N . ARG A 1 112 ? 6.412 -6.137 6.117 1.00 85.50 112 ARG A N 1
ATOM 844 C CA . ARG A 1 112 ? 6.427 -5.937 7.580 1.00 85.50 112 ARG A CA 1
ATOM 845 C C . ARG A 1 112 ? 5.049 -5.532 8.115 1.00 85.50 112 ARG A C 1
ATOM 847 O O . ARG A 1 112 ? 4.941 -4.595 8.898 1.00 85.50 112 ARG A O 1
ATOM 854 N N . SER A 1 113 ? 4.015 -6.221 7.636 1.00 88.06 113 SER A N 1
ATOM 855 C CA . SER A 1 113 ? 2.619 -5.912 7.937 1.00 88.06 113 SER A CA 1
ATOM 856 C C . SER A 1 113 ? 2.286 -6.029 9.428 1.00 88.06 113 SER A C 1
ATOM 858 O O . SER A 1 113 ? 2.459 -7.098 10.018 1.00 88.06 113 SER A O 1
ATOM 860 N N . ARG A 1 114 ? 1.745 -4.950 10.006 1.00 90.56 114 ARG A N 1
ATOM 861 C CA . ARG A 1 114 ? 1.195 -4.904 11.371 1.00 90.56 114 ARG A CA 1
ATOM 862 C C . ARG A 1 114 ? -0.149 -5.606 11.464 1.00 90.56 114 ARG A C 1
ATOM 864 O O . ARG A 1 114 ? -0.438 -6.237 12.476 1.00 90.56 114 ARG A O 1
ATOM 871 N N . VAL A 1 115 ? -0.945 -5.535 10.398 1.00 90.06 115 VAL A N 1
ATOM 872 C CA . VAL A 1 115 ? -2.228 -6.244 10.320 1.00 90.06 115 VAL A CA 1
ATOM 873 C C . VAL A 1 115 ? -1.991 -7.752 10.372 1.00 90.06 115 VAL A C 1
ATOM 875 O O . VAL A 1 115 ? -2.588 -8.437 11.198 1.00 90.06 115 VAL A O 1
ATOM 878 N N . ARG A 1 116 ? -1.048 -8.268 9.570 1.00 88.50 116 ARG A N 1
ATOM 879 C CA . ARG A 1 116 ? -0.685 -9.693 9.583 1.00 88.50 116 ARG A CA 1
ATOM 880 C C . ARG A 1 116 ? -0.110 -10.130 10.930 1.00 88.50 116 ARG A C 1
ATOM 882 O O . ARG A 1 116 ? -0.448 -11.202 11.418 1.00 88.50 116 ARG A O 1
ATOM 889 N N . GLU A 1 117 ? 0.762 -9.316 11.522 1.00 90.56 117 GLU A N 1
ATOM 890 C CA . GLU A 1 117 ? 1.339 -9.579 12.846 1.00 90.56 117 GLU A CA 1
ATOM 891 C C . GLU A 1 117 ? 0.247 -9.721 13.922 1.00 90.56 117 GLU A C 1
ATOM 893 O O . GLU A 1 117 ? 0.260 -10.685 14.688 1.00 90.56 117 GLU A O 1
ATOM 898 N N . ALA A 1 118 ? -0.738 -8.818 13.940 1.00 90.81 118 ALA A N 1
ATOM 899 C CA . ALA A 1 118 ? -1.861 -8.875 14.872 1.00 90.81 118 ALA A CA 1
ATOM 900 C C . ALA A 1 118 ? -2.759 -10.095 14.629 1.00 90.81 118 ALA A C 1
ATOM 902 O O . ALA A 1 118 ? -3.076 -10.812 15.575 1.00 90.81 118 ALA A O 1
ATOM 903 N N . MET A 1 119 ? -3.102 -10.389 13.370 1.00 88.00 119 MET 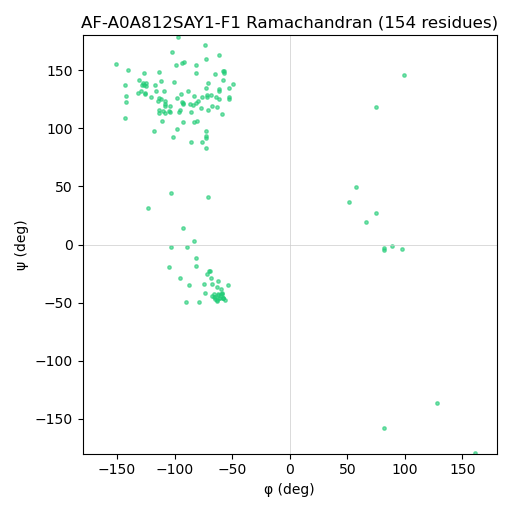A N 1
ATOM 904 C CA . MET A 1 119 ? -3.901 -11.573 13.031 1.00 88.00 119 MET A CA 1
ATOM 905 C C . MET A 1 119 ? -3.232 -12.865 13.511 1.00 88.00 119 MET A C 1
ATOM 907 O O . MET A 1 119 ? -3.884 -13.691 14.137 1.00 88.00 119 MET A O 1
ATOM 911 N N . ASN A 1 120 ? -1.926 -13.017 13.279 1.00 87.69 120 ASN A N 1
ATOM 912 C CA . ASN A 1 120 ? -1.192 -14.224 13.662 1.00 87.69 120 ASN A CA 1
ATOM 913 C C . ASN A 1 120 ? -0.970 -14.366 15.174 1.00 87.69 120 ASN A C 1
ATOM 915 O O . ASN A 1 120 ? -0.743 -15.477 15.645 1.00 87.69 120 ASN A O 1
ATOM 919 N N . SER A 1 121 ? -0.958 -13.260 15.922 1.00 89.12 121 SER A N 1
ATOM 920 C CA . SER A 1 121 ? -0.672 -13.276 17.364 1.00 89.12 121 SER A CA 1
ATOM 921 C C . SER A 1 121 ? -1.924 -13.313 18.237 1.00 89.12 121 SER A C 1
ATOM 923 O O . SER A 1 121 ? -1.868 -13.841 19.344 1.00 89.12 121 SER A O 1
ATOM 925 N N . GLN A 1 122 ? -3.040 -12.758 17.760 1.00 88.75 122 GLN A N 1
ATOM 926 C CA . GLN A 1 122 ? -4.262 -12.581 18.550 1.00 88.75 122 GLN A CA 1
ATOM 927 C C . GLN A 1 122 ? -5.365 -13.581 18.186 1.00 88.75 122 GLN A C 1
ATOM 929 O O . GLN A 1 122 ? -6.277 -13.788 18.985 1.00 88.75 122 GLN A O 1
ATOM 934 N N . LEU A 1 123 ? -5.303 -14.202 17.002 1.00 81.69 123 LEU A N 1
ATOM 935 C CA . LEU A 1 123 ? -6.291 -15.192 16.573 1.00 81.69 123 LEU A CA 1
ATOM 936 C C . LEU A 1 123 ? -5.758 -16.618 16.766 1.00 81.69 123 LEU A C 1
ATOM 938 O O . LEU A 1 123 ? -4.594 -16.890 16.462 1.00 81.69 123 LEU A O 1
ATOM 942 N N . PRO A 1 124 ? -6.606 -17.558 17.216 1.00 74.88 124 PRO A N 1
ATOM 943 C CA . PRO A 1 124 ? -6.286 -18.977 17.184 1.00 74.88 124 PRO A CA 1
ATOM 944 C C . PRO A 1 124 ? -5.956 -19.449 15.756 1.00 74.88 124 PRO A C 1
ATOM 946 O O . PRO A 1 124 ? -6.556 -18.954 14.794 1.00 74.88 124 PRO A O 1
ATOM 949 N N . PRO A 1 125 ? -5.077 -20.456 15.591 1.00 71.69 125 PRO A N 1
ATOM 950 C CA . PRO A 1 125 ? -4.802 -21.044 14.283 1.00 71.69 125 PRO A CA 1
ATOM 951 C C . PRO A 1 125 ? -6.093 -21.486 13.577 1.00 71.69 125 PRO A C 1
ATOM 953 O O . PRO A 1 125 ? -6.890 -22.232 14.142 1.00 71.69 125 PRO A O 1
ATOM 956 N N . GLY A 1 126 ? -6.297 -21.031 12.338 1.00 64.12 126 GLY A N 1
ATOM 957 C CA . GLY A 1 126 ? -7.447 -21.408 11.507 1.00 64.12 126 GLY A CA 1
ATOM 958 C C . GLY A 1 126 ? -8.699 -20.532 11.648 1.00 64.12 126 GLY A C 1
ATOM 959 O O . GLY A 1 126 ? -9.663 -20.767 10.925 1.00 64.12 126 GLY A O 1
ATOM 960 N N . GLN A 1 127 ? -8.707 -19.508 12.512 1.00 60.78 127 GLN A N 1
ATOM 961 C CA . GLN A 1 127 ? -9.780 -18.507 12.516 1.00 60.78 127 GLN A CA 1
ATOM 962 C C . GLN A 1 127 ? -9.489 -17.351 11.554 1.00 60.78 127 GLN A C 1
ATOM 964 O O . GLN A 1 127 ? -8.422 -16.741 11.584 1.00 60.78 127 GLN A O 1
ATOM 969 N N . THR A 1 128 ? -10.483 -16.998 10.738 1.00 56.97 128 THR A N 1
ATOM 970 C CA . THR A 1 128 ? -10.488 -15.768 9.938 1.00 56.97 128 THR A CA 1
ATOM 971 C C . THR A 1 128 ? -11.240 -14.672 10.695 1.00 56.97 128 THR A C 1
ATOM 973 O O . THR A 1 128 ? -12.442 -14.798 10.933 1.00 56.97 128 THR A O 1
ATOM 976 N N . ALA A 1 129 ? -10.561 -13.588 11.078 1.00 58.19 129 ALA A N 1
ATOM 977 C CA . ALA A 1 129 ? -11.235 -12.376 11.554 1.00 58.19 129 ALA A CA 1
ATOM 978 C C . ALA A 1 129 ? -11.895 -11.623 10.384 1.00 58.19 129 ALA A C 1
ATOM 980 O O . ALA A 1 129 ? -11.611 -11.898 9.219 1.00 58.19 129 ALA A O 1
ATOM 981 N N . LYS A 1 130 ? -12.700 -10.587 10.677 1.00 62.41 130 LYS A N 1
ATOM 982 C CA . LYS A 1 130 ? -13.074 -9.544 9.693 1.00 62.41 130 LYS A CA 1
ATOM 983 C C . LYS A 1 130 ? -11.881 -8.627 9.359 1.00 62.41 130 LYS A C 1
ATOM 985 O O . LYS A 1 130 ? -11.998 -7.407 9.281 1.00 62.41 130 LYS A O 1
ATOM 990 N N . ALA A 1 131 ? -10.712 -9.232 9.217 1.00 54.16 131 ALA A N 1
ATOM 991 C CA . ALA A 1 131 ? -9.487 -8.623 8.764 1.00 54.16 131 ALA A CA 1
ATOM 992 C C . ALA A 1 131 ? -8.917 -9.545 7.688 1.00 54.16 131 ALA A C 1
ATOM 994 O O . ALA A 1 131 ? -8.825 -10.757 7.886 1.00 54.16 131 ALA A O 1
ATOM 995 N N . ALA A 1 132 ? -8.568 -8.972 6.545 1.00 58.81 132 ALA A N 1
ATOM 996 C CA . ALA A 1 132 ? -7.916 -9.689 5.463 1.00 58.81 132 ALA A CA 1
ATOM 997 C C . ALA A 1 132 ? -6.534 -9.081 5.254 1.00 58.81 132 ALA A C 1
ATOM 999 O O . ALA A 1 132 ? -6.381 -7.862 5.253 1.00 58.81 132 ALA A O 1
ATOM 1000 N N . TRP A 1 133 ? -5.526 -9.922 5.059 1.00 46.78 133 TRP A N 1
ATOM 1001 C CA . TRP A 1 133 ? -4.202 -9.475 4.648 1.00 46.78 133 TRP A CA 1
ATOM 1002 C C . TRP A 1 133 ? -3.889 -10.040 3.272 1.00 46.78 133 TRP A C 1
ATOM 1004 O O . TRP A 1 133 ? -4.043 -11.238 3.037 1.00 46.78 133 TRP A O 1
ATOM 1014 N N . PHE A 1 134 ? -3.408 -9.176 2.382 1.00 49.31 134 PHE A N 1
ATOM 1015 C CA . PHE A 1 134 ? -2.970 -9.583 1.059 1.00 49.31 134 PHE A CA 1
ATOM 1016 C C . PHE A 1 134 ? -1.446 -9.603 0.993 1.00 49.31 134 PHE A C 1
ATOM 1018 O O . PHE A 1 134 ? -0.763 -8.585 1.144 1.00 49.31 134 PHE A O 1
ATOM 1025 N N . ALA A 1 135 ? -0.904 -10.788 0.715 1.00 41.25 135 ALA A N 1
ATOM 1026 C CA . ALA A 1 135 ? 0.494 -10.967 0.367 1.00 41.25 135 ALA A CA 1
ATOM 1027 C C . ALA A 1 135 ? 0.740 -10.441 -1.052 1.00 41.25 135 ALA A C 1
ATOM 1029 O O . ALA A 1 135 ? 0.756 -11.214 -2.008 1.00 41.25 135 ALA A O 1
ATOM 1030 N N . CYS A 1 136 ? 0.947 -9.135 -1.221 1.00 34.03 136 CYS A N 1
ATOM 1031 C CA . CYS A 1 136 ? 1.449 -8.643 -2.500 1.00 34.03 136 CYS A CA 1
ATOM 1032 C C . CYS A 1 136 ? 2.929 -9.040 -2.624 1.00 34.03 136 CYS A C 1
ATOM 1034 O O . CYS A 1 136 ? 3.821 -8.359 -2.112 1.00 34.03 136 CYS A O 1
ATOM 1036 N N . HIS A 1 137 ? 3.188 -10.189 -3.254 1.00 32.94 137 HIS A N 1
ATOM 1037 C CA . HIS A 1 137 ? 4.522 -10.566 -3.701 1.00 32.94 137 HIS A CA 1
ATOM 1038 C C . HIS A 1 137 ? 4.863 -9.701 -4.913 1.00 32.94 137 HIS A C 1
ATOM 1040 O O . HIS A 1 137 ? 4.571 -10.058 -6.050 1.00 32.94 137 HIS A O 1
ATOM 1046 N N . VAL A 1 138 ? 5.495 -8.551 -4.681 1.00 33.44 138 VAL A N 1
ATOM 1047 C CA . VAL A 1 138 ? 6.237 -7.873 -5.748 1.00 33.44 138 VAL A CA 1
ATOM 1048 C C . VAL A 1 138 ? 7.532 -8.664 -5.909 1.00 33.44 138 VAL A C 1
ATOM 1050 O O . VAL A 1 138 ? 8.497 -8.447 -5.179 1.00 33.44 138 VAL A O 1
ATOM 1053 N N . GLY A 1 139 ? 7.493 -9.688 -6.762 1.00 28.25 139 GLY A N 1
ATOM 1054 C CA . GLY A 1 139 ? 8.607 -10.602 -6.970 1.00 28.25 139 GLY A CA 1
ATOM 1055 C C . GLY A 1 139 ? 9.857 -9.859 -7.434 1.00 28.25 139 GLY A C 1
ATOM 1056 O O . GLY A 1 139 ? 9.915 -9.380 -8.559 1.00 28.25 139 GLY A O 1
ATOM 1057 N N . SER A 1 140 ? 10.890 -9.818 -6.595 1.00 26.50 140 SER A N 1
ATOM 1058 C CA . SER A 1 140 ? 12.264 -9.851 -7.090 1.00 26.50 140 SER A CA 1
ATOM 1059 C C . SER A 1 140 ? 12.624 -11.326 -7.265 1.00 26.50 140 SER A C 1
ATOM 1061 O O . SER A 1 140 ? 13.067 -11.984 -6.323 1.00 26.50 140 SER A O 1
ATOM 1063 N N . SER A 1 141 ? 12.345 -11.896 -8.434 1.00 30.97 141 SER A N 1
ATOM 1064 C CA . SER A 1 141 ? 12.720 -13.275 -8.735 1.00 30.97 141 SER A CA 1
ATOM 1065 C C . SER A 1 141 ? 14.229 -13.357 -8.962 1.00 30.97 141 SER A C 1
ATOM 1067 O O . SER A 1 141 ? 14.697 -13.077 -10.060 1.00 30.97 141 SER A O 1
ATOM 1069 N N . PHE A 1 142 ? 14.986 -13.758 -7.938 1.00 24.88 142 PHE A N 1
ATOM 1070 C CA . PHE A 1 142 ? 16.284 -14.405 -8.129 1.00 24.88 142 PHE A CA 1
ATOM 1071 C C . PHE A 1 142 ? 16.497 -15.517 -7.088 1.00 24.88 142 PHE A C 1
ATOM 1073 O O . PHE A 1 142 ? 16.532 -15.262 -5.887 1.00 24.88 142 PHE A O 1
ATOM 1080 N N . LEU A 1 143 ? 16.728 -16.717 -7.641 1.00 26.64 143 LEU A N 1
ATOM 1081 C CA . LEU A 1 143 ? 17.312 -17.951 -7.088 1.00 26.64 143 LEU A CA 1
ATOM 1082 C C . LEU A 1 143 ? 16.375 -19.093 -6.628 1.00 26.64 143 LEU A C 1
ATOM 1084 O O . LEU A 1 143 ? 15.234 -18.867 -6.238 1.00 26.64 143 LEU A O 1
ATOM 1088 N N . PRO A 1 144 ? 16.840 -20.350 -6.820 1.00 30.47 144 PRO A N 1
ATOM 1089 C CA . PRO A 1 144 ? 16.050 -21.443 -7.367 1.00 30.47 144 PRO A CA 1
ATOM 1090 C C . PRO A 1 144 ? 15.373 -22.296 -6.297 1.00 30.47 144 PRO A C 1
ATOM 1092 O O . PRO A 1 144 ? 15.832 -22.432 -5.165 1.00 30.47 144 PRO A O 1
ATOM 1095 N N . THR A 1 145 ? 14.300 -22.947 -6.729 1.00 36.31 145 THR A N 1
ATOM 1096 C CA . THR A 1 145 ? 13.563 -23.978 -6.006 1.00 36.31 145 THR A CA 1
ATOM 1097 C C . THR A 1 145 ? 14.467 -25.103 -5.508 1.00 36.31 145 THR A C 1
ATOM 1099 O O . THR A 1 145 ? 15.080 -25.807 -6.313 1.00 36.31 145 THR A O 1
ATOM 1102 N N . LYS A 1 146 ? 14.416 -25.374 -4.202 1.00 32.28 146 LYS A N 1
ATOM 1103 C CA . LYS A 1 146 ? 14.364 -26.742 -3.675 1.00 32.28 146 LYS A CA 1
ATOM 1104 C C . LYS A 1 146 ? 13.449 -26.778 -2.454 1.00 32.28 146 LYS A C 1
ATOM 1106 O O . LYS A 1 146 ? 13.547 -25.931 -1.576 1.00 32.28 146 LYS A O 1
ATOM 1111 N N . SER A 1 147 ? 12.634 -27.828 -2.416 1.00 30.62 147 SER A N 1
ATOM 1112 C CA . SER A 1 147 ? 11.611 -28.189 -1.425 1.00 30.62 147 SER A CA 1
ATOM 1113 C C . SER A 1 147 ? 10.316 -27.375 -1.495 1.00 30.62 147 SER A C 1
ATOM 1115 O O . SER A 1 147 ? 10.306 -26.151 -1.430 1.00 30.62 147 SER A O 1
ATOM 1117 N N . GLY A 1 148 ? 9.239 -28.111 -1.767 1.00 37.03 148 GLY A 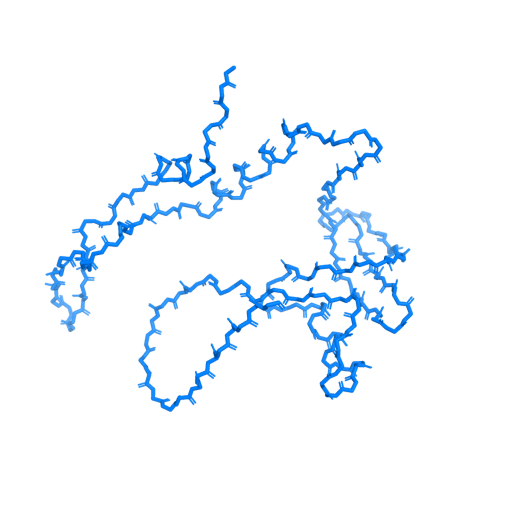N 1
ATOM 1118 C CA . GLY A 1 148 ? 7.968 -27.597 -2.238 1.00 37.03 148 GLY A CA 1
ATOM 1119 C C . GLY A 1 148 ? 7.079 -27.036 -1.146 1.00 37.03 148 GLY A C 1
ATOM 1120 O O . GLY A 1 148 ? 7.134 -27.468 0.000 1.00 37.03 148 GLY A O 1
ATOM 1121 N N . ILE A 1 149 ? 6.219 -26.118 -1.570 1.00 25.06 149 ILE A N 1
ATOM 1122 C CA . ILE A 1 149 ? 4.923 -25.841 -0.964 1.00 25.06 149 ILE A CA 1
ATOM 1123 C C . ILE A 1 149 ? 3.997 -25.515 -2.141 1.00 25.06 149 ILE A C 1
ATOM 1125 O O . ILE A 1 149 ? 4.155 -24.486 -2.795 1.00 25.06 149 ILE A O 1
ATOM 1129 N N . GLU A 1 150 ? 3.072 -26.423 -2.444 1.00 27.50 150 GLU A N 1
ATOM 1130 C CA . GLU A 1 150 ? 1.895 -26.102 -3.247 1.00 27.50 150 GLU A CA 1
ATOM 1131 C C . GLU A 1 150 ? 1.000 -25.175 -2.419 1.00 27.50 150 GLU A C 1
ATOM 1133 O O . GLU A 1 150 ? 0.669 -25.485 -1.275 1.00 27.50 150 GLU A O 1
ATOM 1138 N N . VAL A 1 151 ? 0.598 -24.039 -2.988 1.00 27.41 151 VAL A N 1
ATOM 1139 C CA . VAL A 1 151 ? -0.473 -23.214 -2.423 1.00 27.41 151 VAL A CA 1
ATOM 1140 C C . VAL A 1 151 ? -1.597 -23.159 -3.445 1.00 27.41 151 VAL A C 1
ATOM 1142 O O . VAL A 1 151 ? -1.572 -22.371 -4.388 1.00 27.41 151 VAL A O 1
ATOM 1145 N N . HIS A 1 152 ? -2.592 -24.021 -3.247 1.00 25.20 152 HIS A N 1
ATOM 1146 C CA . HIS A 1 152 ? -3.895 -23.876 -3.876 1.00 25.20 152 HIS A CA 1
ATOM 1147 C C . HIS A 1 152 ? -4.615 -22.685 -3.239 1.00 25.20 152 HIS A C 1
ATOM 1149 O O . HIS A 1 152 ? -4.954 -22.715 -2.059 1.00 25.20 152 HIS A O 1
ATOM 1155 N N . SER A 1 153 ? -4.886 -21.650 -4.028 1.00 29.39 153 SER A N 1
ATOM 1156 C CA . SER A 1 153 ? -5.925 -20.670 -3.716 1.00 29.39 153 SER A CA 1
ATOM 1157 C C . SER A 1 153 ? -7.136 -21.018 -4.582 1.00 29.39 153 SER A C 1
ATOM 1159 O O . SER A 1 153 ? -7.221 -20.612 -5.740 1.00 29.39 153 SER A O 1
ATOM 1161 N N . LEU A 1 154 ? -8.041 -21.827 -4.029 1.00 25.77 154 LEU A N 1
ATOM 1162 C CA . LEU A 1 154 ? -9.413 -21.942 -4.515 1.00 25.77 154 LEU A CA 1
ATOM 1163 C C . LEU A 1 154 ? -10.221 -20.837 -3.833 1.00 25.77 154 LEU A C 1
ATOM 1165 O O . LEU A 1 154 ? -10.388 -20.858 -2.616 1.00 25.77 154 LEU A O 1
ATOM 1169 N N . ILE A 1 155 ? -10.696 -19.880 -4.624 1.00 28.81 155 ILE A N 1
ATOM 1170 C CA . ILE A 1 155 ? -11.806 -19.009 -4.246 1.00 28.81 155 ILE A CA 1
ATOM 1171 C C . ILE A 1 155 ? -13.051 -19.647 -4.866 1.00 28.81 155 ILE A C 1
ATOM 1173 O O . ILE A 1 155 ? -13.142 -19.726 -6.090 1.00 28.81 155 ILE A O 1
ATOM 1177 N N . ASN A 1 156 ? -13.962 -20.117 -4.015 1.00 29.16 156 ASN A N 1
ATOM 1178 C CA . ASN A 1 156 ? -15.394 -20.234 -4.294 1.00 29.16 156 ASN A CA 1
ATOM 1179 C C . ASN A 1 156 ? -16.117 -19.380 -3.257 1.00 29.16 156 ASN A C 1
ATOM 1181 O O . ASN A 1 156 ? -15.722 -19.478 -2.071 1.00 29.16 156 ASN A O 1
#

Solvent-accessible surface area (backbone atoms only — not comparable to full-atom values): 10364 Å² total; per-residue (Å²): 131,85,79,70,57,68,70,58,54,52,58,71,74,32,46,76,49,81,42,46,75,46,73,56,95,85,43,78,44,81,40,73,49,73,90,77,78,85,52,65,50,65,60,69,67,58,54,53,50,52,54,51,55,48,62,73,68,57,86,67,63,91,94,61,85,87,83,86,74,80,44,57,42,84,73,48,50,41,76,86,83,31,35,36,34,31,33,37,38,61,92,52,96,61,68,48,81,45,81,44,79,55,86,66,47,77,31,76,68,58,96,81,30,56,53,53,52,31,50,68,72,75,42,63,93,91,64,82,61,70,51,50,66,59,84,77,76,80,77,79,87,79,86,79,95,77,86,87,79,89,80,86,82,83,86,128